Protein AF-A0AA50M9X8-F1 (afdb_monomer)

Secondary structure (DSSP, 8-state):
-BPTT--------TTHHHHHHHT--TTBTTSSTTHHHHHHHHHHHHHHHTTSS-------

Solvent-accessible surface area (backbone atoms only — not comparable to full-atom values): 3805 Å² total; per-residue (Å²): 110,71,48,87,90,67,74,87,64,93,62,83,62,94,51,58,75,56,27,69,78,26,66,27,41,86,58,26,87,39,47,62,39,54,38,68,61,55,53,52,48,52,52,52,50,49,36,41,74,69,63,78,38,89,69,86,77,85,84,123

Nearest PDB structures (foldseek):
  8do1-assembly1_A  TM=8.755E-01  e=4.213E-06  Homo sapiens
  8dnv-assembly1_A  TM=9.154E-01  e=1.335E-05  Homo sapiens
  8do0-assembly1_A  TM=8.629E-01  e=9.311E-06  Homo sapiens
  8dnw-assembly1_A  TM=8.846E-01  e=2.951E-05  Homo sapiens

Radius of gyration: 17.34 Å; Cα contacts (8 Å, |Δi|>4): 35; chains: 1; bounding box: 35×29×50 Å

Sequence (60 aa):
IPLFGIMSSDSADPFYWIRVILASNRGTLMELGISPIVTSGLIMQLLAGAKIIEVGDTAK

Foldseek 3Di:
DFAPPDPPDPDDDPCVVVCVVQVADPRDPRNRRCVVVVVVVVVVCCCCVVVVDPDDDPPD

InterPro domains:
  IPR002208 SecY/SEC61-alpha family [PTHR10906] (1-59)
  IPR019561 Translocon Sec61/SecY, plug domain [PF10559] (1-27)
  IPR023201 SecY domain superfamily [G3DSA:1.10.3370.10] (1-60)
  IPR023201 SecY domain superfamily [SSF103491] (1-56)
  IPR030659 SecY conserved site [PS00755] (28-47)

Mean predicted aligned error: 9.25 Å

pLDDT: mean 79.66, std 11.2, range [45.59, 94.38]

Structure (mmCIF, N/CA/C/O backbone):
data_AF-A0AA50M9X8-F1
#
_entry.id   AF-A0AA50M9X8-F1
#
loop_
_atom_site.group_PDB
_atom_site.id
_atom_site.type_symbol
_atom_site.label_atom_id
_atom_site.label_alt_id
_atom_site.label_comp_id
_atom_site.label_asym_id
_atom_site.label_entity_id
_atom_site.label_seq_id
_atom_site.pdbx_PDB_ins_code
_atom_site.Cartn_x
_atom_site.Cartn_y
_atom_site.Cartn_z
_atom_site.occupancy
_atom_site.B_iso_or_equiv
_atom_site.auth_seq_id
_atom_site.auth_comp_id
_atom_site.auth_asym_id
_atom_site.auth_atom_id
_atom_site.pdbx_PDB_model_num
ATOM 1 N N . ILE A 1 1 ? 19.250 -3.028 -10.200 1.00 73.94 1 ILE A N 1
ATOM 2 C CA . ILE A 1 1 ? 20.010 -4.275 -9.942 1.00 73.94 1 ILE A CA 1
ATOM 3 C C . ILE A 1 1 ? 19.018 -5.420 -9.998 1.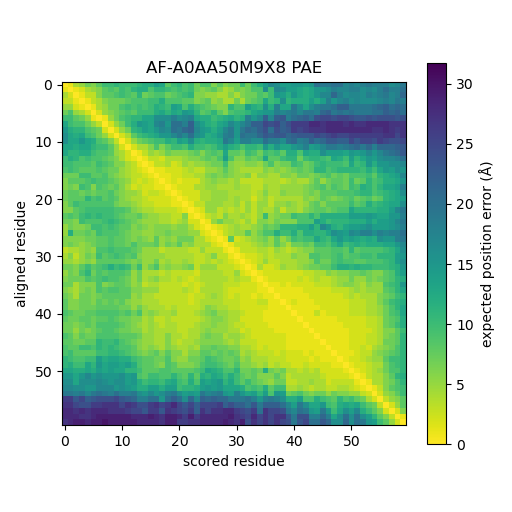00 73.94 1 ILE A C 1
ATOM 5 O O . ILE A 1 1 ? 18.016 -5.329 -9.286 1.00 73.94 1 ILE A O 1
ATOM 9 N N . PRO A 1 2 ? 19.230 -6.408 -10.878 1.00 73.94 2 PRO A N 1
ATOM 10 C CA . PRO A 1 2 ? 18.334 -7.544 -10.973 1.00 73.94 2 PRO A CA 1
ATOM 11 C C . PRO A 1 2 ? 18.397 -8.390 -9.696 1.00 73.94 2 PRO A C 1
ATOM 13 O O . PRO A 1 2 ? 19.467 -8.544 -9.106 1.00 73.94 2 PRO A O 1
ATOM 16 N N . LEU A 1 3 ? 17.252 -8.906 -9.252 1.00 73.38 3 LEU A N 1
ATOM 17 C CA . LEU A 1 3 ? 17.194 -9.908 -8.190 1.00 73.38 3 LEU A CA 1
ATOM 18 C C . LEU A 1 3 ? 17.939 -11.176 -8.652 1.00 73.38 3 LEU A C 1
ATOM 20 O O . LEU A 1 3 ? 18.048 -11.454 -9.844 1.00 73.38 3 LEU A O 1
ATOM 24 N N . PHE A 1 4 ? 18.494 -11.951 -7.729 1.00 78.56 4 PHE A N 1
ATOM 25 C CA . PHE A 1 4 ? 19.147 -13.208 -8.091 1.00 78.56 4 PHE A CA 1
ATOM 26 C C . PHE A 1 4 ? 18.097 -14.288 -8.418 1.00 78.56 4 PHE A C 1
ATOM 28 O O . PHE A 1 4 ? 17.103 -14.406 -7.707 1.00 78.56 4 PHE A O 1
ATOM 35 N N . GLY A 1 5 ? 18.309 -15.085 -9.474 1.00 78.19 5 GLY A N 1
ATOM 36 C CA . GLY A 1 5 ? 17.456 -16.241 -9.816 1.00 78.19 5 GLY A CA 1
ATOM 37 C C . GLY A 1 5 ? 16.238 -15.959 -10.710 1.00 78.19 5 GLY A C 1
ATOM 38 O O . GLY A 1 5 ? 15.532 -16.886 -11.095 1.00 78.19 5 GLY A O 1
ATOM 39 N N . ILE A 1 6 ? 16.003 -14.706 -11.095 1.00 72.31 6 ILE A N 1
ATOM 40 C CA . ILE A 1 6 ? 14.992 -14.339 -12.098 1.00 72.31 6 ILE A CA 1
ATOM 41 C C . ILE A 1 6 ? 15.532 -14.592 -13.509 1.00 72.31 6 ILE A C 1
ATOM 43 O O . ILE A 1 6 ? 16.330 -13.824 -14.043 1.00 72.31 6 ILE A O 1
ATOM 47 N N . MET A 1 7 ? 15.063 -15.664 -14.142 1.00 64.44 7 MET A N 1
ATOM 48 C CA . MET A 1 7 ? 15.119 -15.782 -15.597 1.00 64.44 7 MET A CA 1
ATOM 49 C C . MET A 1 7 ? 14.077 -14.814 -16.153 1.00 64.44 7 MET A C 1
ATOM 51 O O . MET A 1 7 ? 12.886 -15.009 -15.902 1.00 64.44 7 MET A O 1
ATOM 55 N N . SER A 1 8 ? 14.516 -13.752 -16.840 1.00 62.16 8 SER A N 1
ATOM 56 C CA . SER A 1 8 ? 13.640 -12.787 -17.514 1.00 62.16 8 SER A CA 1
ATOM 57 C C . SER A 1 8 ? 12.673 -13.540 -18.420 1.00 62.16 8 SER A C 1
ATOM 59 O O . SER A 1 8 ? 13.004 -13.923 -19.536 1.00 62.16 8 SER A O 1
ATOM 61 N N . SER A 1 9 ? 11.491 -13.834 -17.894 1.00 58.09 9 SER A N 1
ATOM 62 C CA . SER A 1 9 ? 10.437 -14.480 -18.650 1.00 58.09 9 SER A CA 1
ATOM 63 C C . SER A 1 9 ? 9.769 -13.363 -19.430 1.00 58.09 9 SER A C 1
ATOM 65 O O . SER A 1 9 ? 9.150 -12.497 -18.807 1.00 58.09 9 SER A O 1
ATOM 67 N N . ASP A 1 10 ? 9.864 -13.402 -20.762 1.00 59.31 10 ASP A N 1
ATOM 68 C CA . ASP A 1 10 ? 9.156 -12.554 -21.750 1.00 59.31 10 ASP A CA 1
ATOM 69 C C . ASP A 1 10 ? 7.612 -12.696 -21.677 1.00 59.31 10 ASP A C 1
ATOM 71 O O . ASP A 1 10 ? 6.865 -12.523 -22.636 1.00 59.31 10 ASP A O 1
ATOM 75 N N . SER A 1 11 ? 7.103 -13.045 -20.500 1.00 66.19 11 SER A N 1
ATOM 76 C CA . SER A 1 11 ? 5.699 -13.045 -20.138 1.00 66.19 11 SER A CA 1
ATOM 77 C C . SER A 1 11 ? 5.204 -11.609 -19.990 1.00 66.19 11 SER A C 1
ATOM 79 O O . SER A 1 11 ? 5.764 -10.838 -19.202 1.00 66.19 11 SER A O 1
ATOM 81 N N . ALA A 1 12 ? 4.124 -11.284 -20.702 1.00 68.88 12 ALA A N 1
ATOM 82 C CA . ALA A 1 12 ? 3.388 -10.039 -20.524 1.00 68.88 12 ALA A CA 1
ATOM 83 C C . ALA A 1 12 ? 3.098 -9.816 -19.033 1.00 68.88 12 ALA A C 1
ATOM 85 O O . ALA A 1 12 ? 2.579 -10.705 -18.359 1.00 68.88 12 ALA A O 1
ATOM 86 N N . ASP A 1 13 ? 3.487 -8.651 -18.515 1.00 74.50 13 ASP A N 1
ATOM 87 C CA . ASP A 1 13 ? 3.310 -8.303 -17.112 1.00 74.50 13 ASP A CA 1
ATOM 88 C C . ASP A 1 13 ? 1.847 -7.906 -16.851 1.00 74.50 13 ASP A C 1
ATOM 90 O O . ASP A 1 13 ? 1.431 -6.832 -17.299 1.00 74.50 13 ASP A O 1
ATOM 94 N N . PRO A 1 14 ? 1.054 -8.716 -16.122 1.00 77.00 14 PRO A N 1
ATOM 95 C CA . PRO A 1 14 ? -0.349 -8.398 -15.853 1.00 77.00 14 PRO A CA 1
ATOM 96 C C . PRO A 1 14 ? -0.517 -7.106 -15.043 1.00 77.00 14 PRO A C 1
ATOM 98 O O . PRO A 1 14 ? -1.593 -6.515 -15.030 1.00 77.00 14 PRO A O 1
ATOM 101 N N . PHE A 1 15 ? 0.546 -6.650 -14.375 1.00 80.00 15 PHE A N 1
ATOM 102 C CA . PHE A 1 15 ? 0.544 -5.472 -13.521 1.00 80.00 15 PHE A CA 1
ATOM 103 C C . PHE A 1 15 ? 1.147 -4.241 -14.192 1.00 80.00 15 PHE A C 1
ATOM 105 O O . PHE A 1 15 ? 1.352 -3.247 -13.505 1.00 80.00 15 PHE A O 1
ATOM 112 N N . TYR A 1 16 ? 1.402 -4.261 -15.505 1.00 79.62 16 TYR A N 1
ATOM 113 C CA . TYR A 1 16 ? 2.078 -3.177 -16.229 1.00 79.62 16 TYR A CA 1
ATOM 114 C C . TYR A 1 16 ? 1.588 -1.767 -15.844 1.00 79.62 16 TYR A C 1
ATOM 116 O O . TYR A 1 16 ? 2.384 -0.917 -15.448 1.00 79.62 16 TYR A O 1
ATOM 124 N N . TRP A 1 17 ? 0.271 -1.539 -15.858 1.00 82.69 17 TRP A N 1
ATOM 125 C CA . TRP A 1 17 ? -0.325 -0.252 -15.478 1.00 82.69 17 TRP A CA 1
ATOM 126 C C . TRP A 1 17 ? -0.185 0.070 -13.987 1.00 82.69 17 TRP A C 1
ATOM 128 O O . TRP A 1 17 ? 0.100 1.203 -13.607 1.00 82.69 17 TRP A O 1
ATOM 138 N N . ILE A 1 18 ? -0.344 -0.940 -13.135 1.00 80.88 18 ILE A N 1
A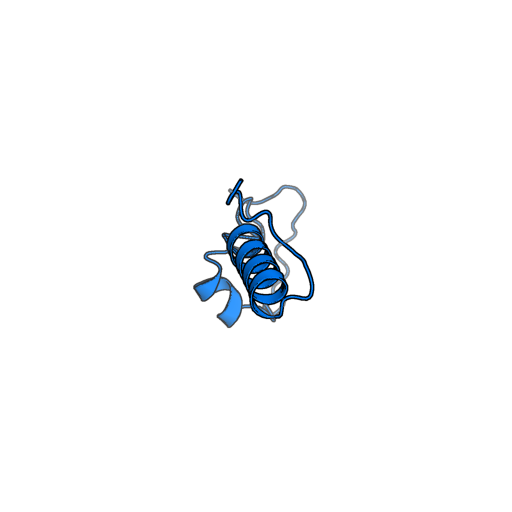TOM 139 C CA . ILE A 1 18 ? -0.200 -0.818 -11.684 1.00 80.88 18 ILE A CA 1
ATOM 140 C C . ILE A 1 18 ? 1.252 -0.495 -11.298 1.00 80.88 18 ILE A C 1
ATOM 142 O O . ILE A 1 18 ? 1.482 0.294 -10.384 1.00 80.88 18 ILE A O 1
ATOM 146 N N . ARG A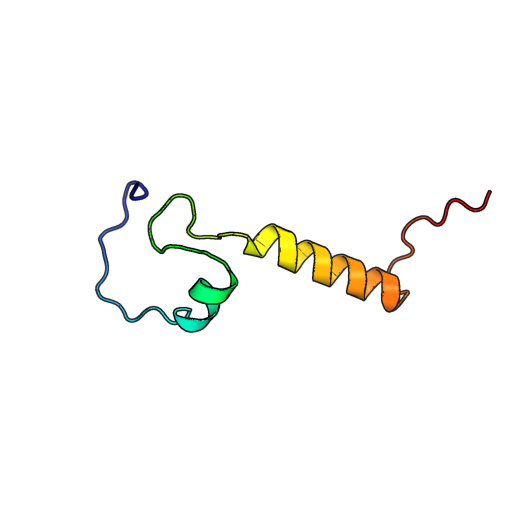 1 19 ? 2.246 -1.019 -12.024 1.00 82.12 19 ARG A N 1
ATOM 147 C CA . ARG A 1 19 ? 3.666 -0.760 -11.752 1.00 82.12 19 ARG A CA 1
ATOM 148 C C . ARG A 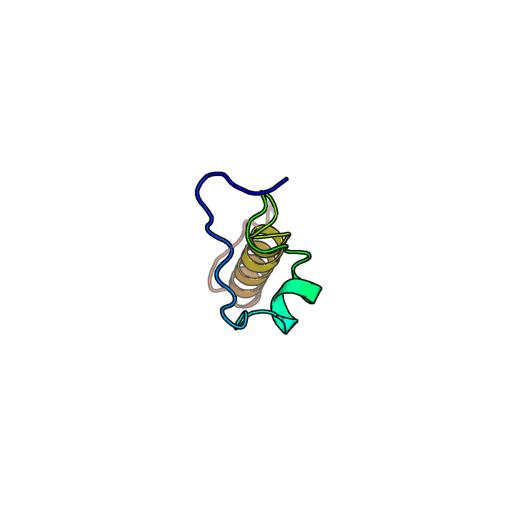1 19 ? 4.052 0.707 -11.894 1.00 82.12 19 ARG A C 1
ATOM 150 O O . ARG A 1 19 ? 4.905 1.157 -11.131 1.00 82.12 19 ARG A O 1
ATOM 157 N N . VAL A 1 20 ? 3.413 1.440 -12.812 1.00 80.50 20 VAL A N 1
ATOM 158 C CA . VAL A 1 20 ? 3.616 2.890 -12.987 1.00 80.50 20 VAL A CA 1
ATOM 159 C C . VAL A 1 20 ? 3.204 3.649 -11.726 1.00 80.50 20 VAL A C 1
ATOM 161 O O . VAL A 1 20 ? 3.935 4.519 -11.264 1.00 80.50 20 VAL A O 1
ATOM 164 N N . ILE A 1 21 ? 2.070 3.280 -11.130 1.00 81.69 21 ILE A N 1
ATOM 165 C CA . ILE A 1 21 ? 1.542 3.919 -9.917 1.00 81.69 21 ILE A CA 1
ATOM 166 C C . ILE A 1 21 ? 2.372 3.525 -8.688 1.00 81.69 21 ILE A C 1
ATOM 168 O O . ILE A 1 21 ? 2.638 4.347 -7.816 1.00 81.69 21 ILE A O 1
ATOM 172 N N . LEU A 1 22 ? 2.805 2.264 -8.621 1.00 81.56 22 LEU A N 1
ATOM 173 C CA . LEU A 1 22 ? 3.547 1.721 -7.484 1.00 81.56 22 LEU A CA 1
ATOM 174 C C . LEU A 1 22 ? 5.056 1.995 -7.539 1.00 81.56 22 LEU A C 1
ATOM 176 O O . LEU A 1 22 ? 5.765 1.606 -6.610 1.00 81.56 22 LEU A O 1
ATOM 180 N N . ALA A 1 23 ? 5.550 2.637 -8.603 1.00 81.69 23 ALA A N 1
ATOM 181 C CA . ALA A 1 23 ? 6.974 2.854 -8.869 1.00 81.69 23 ALA A CA 1
ATOM 182 C C . ALA A 1 23 ? 7.807 1.559 -8.762 1.00 81.69 23 ALA A C 1
ATOM 184 O O . ALA A 1 23 ? 8.910 1.546 -8.210 1.00 81.69 23 ALA A O 1
ATOM 185 N N . SER A 1 24 ? 7.250 0.446 -9.249 1.00 80.00 24 SER A N 1
ATOM 186 C CA . SER A 1 24 ? 7.841 -0.885 -9.088 1.00 80.00 24 SER A CA 1
ATOM 187 C C . SER A 1 24 ? 8.478 -1.394 -10.379 1.00 80.00 24 SER A C 1
ATOM 189 O O . SER A 1 24 ? 7.887 -1.250 -11.448 1.00 80.00 24 SER A O 1
ATOM 191 N N . ASN A 1 25 ? 9.625 -2.067 -10.282 1.00 78.69 25 ASN A N 1
ATOM 192 C CA . ASN A 1 25 ? 10.317 -2.649 -11.436 1.00 78.69 25 ASN A CA 1
ATOM 193 C C . ASN A 1 25 ? 10.446 -4.168 -11.271 1.00 78.69 25 ASN A C 1
ATOM 195 O O . ASN A 1 25 ? 11.058 -4.625 -10.299 1.00 78.69 25 ASN A O 1
ATOM 199 N N . ARG A 1 26 ? 9.893 -4.940 -12.221 1.00 75.12 26 ARG A N 1
ATOM 200 C CA . ARG A 1 26 ? 9.928 -6.412 -12.207 1.00 75.12 26 ARG A CA 1
ATOM 201 C C . ARG A 1 26 ? 11.367 -6.908 -12.164 1.00 75.12 26 ARG A C 1
ATOM 203 O O . ARG A 1 26 ? 12.212 -6.440 -12.924 1.00 75.12 26 AR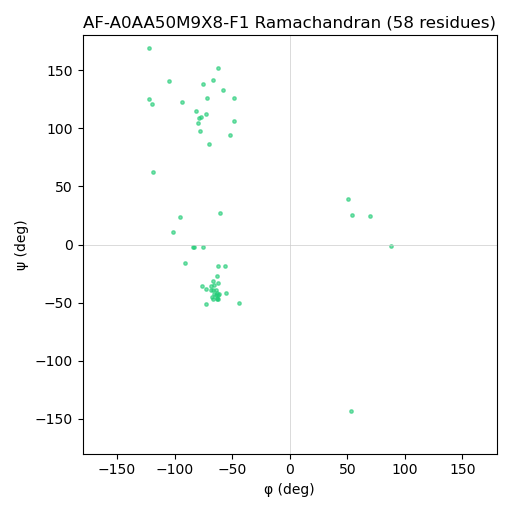G A O 1
ATOM 210 N N . GLY A 1 27 ? 11.628 -7.864 -11.279 1.00 73.12 27 GLY A N 1
ATOM 211 C CA . GLY A 1 27 ? 12.941 -8.472 -11.175 1.00 73.12 27 GLY A CA 1
ATOM 212 C C . GLY A 1 27 ? 14.015 -7.542 -10.613 1.00 73.12 27 GLY A C 1
ATOM 213 O O . GLY A 1 27 ? 15.194 -7.741 -10.868 1.00 73.12 27 GLY A O 1
ATOM 214 N N . THR A 1 28 ? 13.649 -6.522 -9.843 1.00 80.81 28 THR A N 1
ATOM 215 C CA . THR A 1 28 ? 14.605 -5.717 -9.072 1.00 80.81 28 THR A CA 1
ATOM 216 C C . THR A 1 28 ? 14.243 -5.768 -7.595 1.00 80.81 28 THR A C 1
ATOM 218 O O . THR A 1 28 ? 13.138 -6.162 -7.235 1.00 80.81 28 THR A O 1
ATOM 221 N N . LEU A 1 29 ? 15.128 -5.286 -6.722 1.00 76.94 29 LEU A N 1
ATOM 222 C CA . LEU A 1 29 ? 14.796 -5.089 -5.303 1.00 76.94 29 LEU A CA 1
ATOM 223 C C . LEU A 1 29 ? 13.569 -4.174 -5.086 1.00 76.94 29 LEU A C 1
ATOM 225 O O . LEU A 1 29 ? 12.966 -4.207 -4.020 1.00 76.94 29 LEU A O 1
ATOM 229 N N . MET A 1 30 ? 13.177 -3.381 -6.091 1.00 84.31 30 MET A N 1
ATOM 230 C CA . MET A 1 30 ? 12.002 -2.503 -6.066 1.00 84.31 30 MET A CA 1
ATOM 231 C C . MET A 1 30 ? 10.761 -3.150 -6.700 1.00 84.31 30 MET A C 1
ATOM 233 O O . MET A 1 30 ? 9.869 -2.446 -7.161 1.00 84.31 30 MET A O 1
ATOM 237 N N . GLU A 1 31 ? 10.672 -4.478 -6.759 1.00 82.12 31 GLU A N 1
ATOM 238 C CA . GLU A 1 31 ? 9.540 -5.169 -7.393 1.00 82.12 31 GLU A CA 1
ATOM 239 C C . GLU A 1 31 ? 8.190 -4.913 -6.707 1.00 82.12 31 GLU A C 1
ATOM 241 O O . GLU A 1 31 ? 7.159 -4.918 -7.377 1.00 82.12 31 GLU A O 1
ATOM 246 N N . LEU A 1 32 ? 8.195 -4.624 -5.404 1.00 79.81 32 LEU A N 1
ATOM 247 C CA . LEU A 1 32 ? 6.998 -4.233 -4.652 1.00 79.81 32 LEU A CA 1
ATOM 248 C C . LEU A 1 32 ? 6.776 -2.709 -4.626 1.00 79.81 32 LEU A C 1
ATOM 250 O O . LEU A 1 32 ? 5.672 -2.256 -4.322 1.00 79.81 32 LEU A O 1
ATOM 254 N N . GLY A 1 33 ? 7.794 -1.912 -4.968 1.00 86.19 33 GLY A N 1
ATOM 255 C CA . GLY A 1 33 ? 7.724 -0.450 -4.983 1.00 86.19 33 GLY A CA 1
ATOM 256 C C . GLY A 1 33 ? 7.228 0.162 -3.665 1.00 86.19 33 GLY A C 1
ATOM 257 O O . GLY A 1 33 ? 7.513 -0.345 -2.581 1.00 86.19 33 GLY A O 1
ATOM 258 N N . ILE A 1 34 ? 6.451 1.246 -3.760 1.00 90.12 34 ILE A N 1
ATOM 259 C CA . ILE A 1 34 ? 5.824 1.915 -2.600 1.00 90.12 34 ILE A CA 1
ATOM 260 C C . ILE A 1 34 ? 4.509 1.259 -2.156 1.00 90.12 34 ILE A C 1
ATOM 262 O O . ILE A 1 34 ? 3.888 1.698 -1.184 1.00 90.12 34 ILE A O 1
ATOM 266 N N . SER A 1 35 ? 4.070 0.216 -2.865 1.00 88.44 35 SER A N 1
ATOM 267 C CA . SER A 1 35 ? 2.760 -0.404 -2.663 1.00 88.44 35 SER A CA 1
ATOM 268 C C . SER A 1 35 ? 2.491 -0.868 -1.234 1.00 88.44 35 SER A C 1
ATOM 270 O O . SER A 1 35 ? 1.413 -0.551 -0.736 1.00 88.44 35 SER A O 1
ATOM 272 N N . PRO A 1 36 ? 3.437 -1.486 -0.494 1.00 89.19 36 PRO A N 1
ATOM 273 C CA . PRO A 1 36 ? 3.128 -1.964 0.850 1.00 89.19 36 PRO A CA 1
ATOM 274 C C . PRO A 1 36 ? 2.852 -0.814 1.824 1.00 89.19 36 PRO A C 1
ATOM 276 O O . PRO A 1 36 ? 2.028 -0.959 2.724 1.00 89.19 36 PRO A O 1
ATOM 279 N N . ILE A 1 37 ? 3.493 0.342 1.625 1.00 9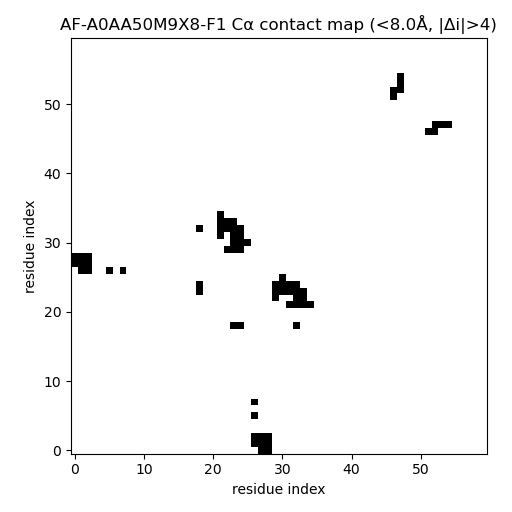3.00 37 ILE A N 1
ATOM 280 C CA . ILE A 1 37 ? 3.325 1.525 2.477 1.00 93.00 37 ILE A CA 1
ATOM 281 C C . ILE A 1 37 ? 1.961 2.165 2.208 1.00 93.00 37 ILE A C 1
ATOM 283 O O . ILE A 1 37 ? 1.177 2.385 3.130 1.00 93.00 37 ILE A O 1
ATOM 287 N N . VAL A 1 38 ? 1.660 2.425 0.935 1.00 92.12 38 VAL A N 1
ATOM 288 C CA . VAL A 1 38 ? 0.419 3.099 0.533 1.00 92.12 38 VAL A CA 1
ATOM 289 C C . VAL A 1 38 ? -0.796 2.215 0.810 1.00 92.12 38 VAL A C 1
ATOM 291 O O . VAL A 1 38 ? -1.772 2.683 1.389 1.00 92.12 38 VAL A O 1
ATOM 294 N N . THR A 1 39 ?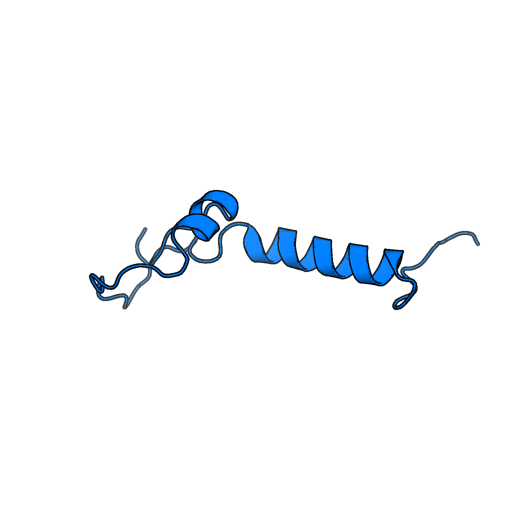 -0.734 0.926 0.466 1.00 90.69 39 THR A N 1
ATOM 295 C CA . THR A 1 39 ? -1.849 -0.006 0.673 1.00 90.69 39 THR A CA 1
ATOM 296 C C . THR A 1 39 ? -2.129 -0.233 2.156 1.00 90.69 39 THR A C 1
ATOM 298 O O . THR A 1 39 ? -3.290 -0.184 2.556 1.00 90.69 39 THR A O 1
ATOM 301 N N . SER A 1 40 ? -1.100 -0.404 2.994 1.00 92.75 40 SER A N 1
ATOM 302 C CA . SER A 1 40 ? -1.307 -0.552 4.444 1.00 92.75 40 SER A CA 1
ATOM 303 C C . SER A 1 40 ? -1.898 0.718 5.063 1.00 92.75 40 SER A C 1
ATOM 305 O O . SER A 1 40 ? -2.794 0.633 5.900 1.00 92.75 40 SER A O 1
ATOM 307 N N . GLY A 1 41 ? -1.454 1.898 4.612 1.00 92.81 41 GLY A N 1
ATOM 308 C CA . GLY A 1 41 ? -2.007 3.181 5.045 1.00 92.81 41 GLY A CA 1
ATOM 309 C C . GLY A 1 41 ? -3.478 3.353 4.667 1.00 92.81 41 GLY A C 1
ATOM 310 O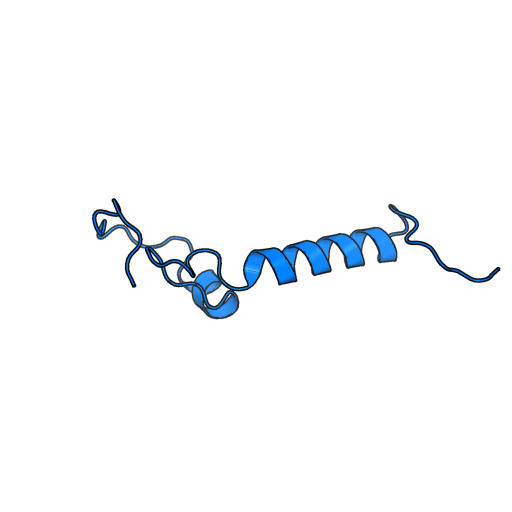 O . GLY A 1 41 ? -4.286 3.705 5.522 1.00 92.81 41 GLY A O 1
ATOM 311 N N . LEU A 1 42 ? -3.844 3.040 3.421 1.00 94.06 42 LEU A N 1
ATOM 312 C CA . LEU A 1 42 ? -5.230 3.107 2.947 1.00 94.06 42 LEU A CA 1
ATOM 313 C C . LEU A 1 42 ? -6.147 2.154 3.716 1.00 94.06 42 LEU A C 1
ATOM 315 O O . LEU A 1 42 ? -7.245 2.545 4.104 1.00 94.06 42 LEU A O 1
ATOM 319 N N . ILE A 1 43 ? -5.695 0.923 3.976 1.00 94.38 43 ILE A N 1
ATOM 320 C CA . ILE A 1 43 ? -6.458 -0.048 4.770 1.00 94.38 43 ILE A CA 1
ATOM 321 C C . ILE A 1 43 ? -6.656 0.476 6.195 1.00 94.38 43 ILE A C 1
ATOM 323 O O . ILE A 1 43 ? -7.778 0.470 6.694 1.00 94.38 43 ILE A O 1
ATOM 327 N N . MET A 1 44 ? -5.599 0.976 6.839 1.00 93.31 44 MET A N 1
ATOM 328 C CA . MET A 1 44 ? -5.688 1.485 8.209 1.00 93.31 44 MET A CA 1
ATOM 329 C C . MET A 1 44 ? -6.605 2.710 8.309 1.00 93.31 44 MET A C 1
ATOM 331 O O . MET A 1 44 ? -7.448 2.780 9.200 1.00 93.31 44 MET A O 1
ATOM 335 N N . GLN A 1 45 ? -6.497 3.647 7.364 1.00 91.50 45 GLN A N 1
ATOM 336 C CA . GLN A 1 45 ? -7.375 4.817 7.283 1.00 91.50 45 GLN A CA 1
ATOM 337 C C . GLN A 1 45 ? -8.833 4.423 7.045 1.00 91.50 45 GLN A C 1
ATOM 339 O O . GLN A 1 45 ? -9.726 4.989 7.672 1.00 91.50 45 GLN A O 1
ATOM 344 N N . LEU A 1 46 ? -9.083 3.440 6.176 1.00 94.00 46 LEU A N 1
ATOM 345 C CA . LEU A 1 46 ? -10.426 2.934 5.916 1.00 94.00 46 LEU A CA 1
ATOM 346 C C . LEU A 1 46 ? -11.032 2.297 7.171 1.00 94.00 46 LEU A C 1
ATOM 348 O O . LEU A 1 46 ? -12.175 2.584 7.507 1.00 94.00 46 LEU A O 1
ATOM 352 N N . LEU A 1 47 ? -10.272 1.459 7.879 1.00 90.88 47 LEU A N 1
ATOM 353 C CA . LEU A 1 47 ? -10.739 0.772 9.086 1.00 90.88 47 LEU A CA 1
ATOM 354 C C . LEU A 1 47 ? -11.000 1.744 10.245 1.00 90.88 47 LEU A C 1
ATOM 356 O O . LEU A 1 47 ? -12.005 1.592 10.945 1.00 90.88 47 LEU A O 1
ATOM 360 N N . ALA A 1 48 ? -10.146 2.760 10.399 1.00 89.19 48 ALA A N 1
ATOM 361 C CA . ALA A 1 48 ? -10.332 3.842 11.362 1.00 89.19 48 ALA A CA 1
ATOM 362 C C . ALA A 1 48 ? -11.544 4.724 11.007 1.00 89.19 48 ALA A C 1
ATOM 364 O O . ALA A 1 48 ? -12.397 4.991 11.850 1.00 89.19 48 ALA A O 1
ATOM 365 N N . GLY A 1 49 ? -11.672 5.134 9.740 1.00 88.44 49 GLY A N 1
ATOM 366 C CA . GLY A 1 49 ? -12.769 5.984 9.262 1.00 88.44 49 GLY A CA 1
ATOM 367 C C . GLY A 1 49 ? -14.131 5.285 9.270 1.00 88.44 49 GLY A C 1
ATOM 368 O O . GLY A 1 49 ? -15.143 5.902 9.600 1.00 88.44 49 GLY A O 1
ATOM 369 N N . ALA A 1 50 ? -14.162 3.982 8.979 1.00 93.12 50 ALA A N 1
ATOM 370 C CA . ALA A 1 50 ? -15.359 3.149 9.077 1.00 93.12 50 ALA A CA 1
ATOM 371 C C . ALA A 1 50 ? -15.733 2.794 10.528 1.00 93.12 50 ALA A C 1
ATOM 373 O O . ALA A 1 50 ? -16.742 2.124 10.742 1.00 93.12 50 ALA A O 1
ATOM 374 N N . LYS A 1 51 ? -14.932 3.224 11.519 1.00 86.12 51 LYS A N 1
ATOM 375 C CA . LYS A 1 51 ? -15.088 2.910 12.951 1.00 86.12 51 LYS A CA 1
ATOM 376 C C . LYS A 1 51 ? -15.160 1.407 13.247 1.00 86.12 51 LYS A C 1
ATOM 378 O O . LYS A 1 51 ? -15.739 0.995 14.247 1.00 86.12 51 LYS A O 1
ATOM 383 N N . ILE A 1 52 ? -14.576 0.589 12.370 1.00 91.19 52 ILE A N 1
ATOM 384 C CA . ILE A 1 52 ? -14.438 -0.859 12.574 1.00 91.19 52 ILE A CA 1
ATOM 385 C C . ILE A 1 52 ? -13.317 -1.117 13.583 1.00 91.19 52 ILE A C 1
ATOM 387 O O . ILE A 1 52 ? -13.406 -2.037 14.390 1.00 91.19 52 ILE A O 1
ATOM 391 N N . ILE A 1 53 ? -12.271 -0.287 13.541 1.00 86.56 53 ILE A N 1
ATOM 392 C CA . ILE A 1 53 ? -11.155 -0.312 14.483 1.00 86.56 53 ILE A CA 1
ATOM 393 C C . ILE A 1 53 ? -11.053 1.059 15.141 1.00 86.56 53 ILE A C 1
ATOM 395 O O . ILE A 1 53 ? -10.933 2.076 14.458 1.00 86.56 53 ILE A O 1
ATOM 399 N N . GLU A 1 54 ? -11.078 1.075 16.471 1.00 82.25 54 GLU A N 1
ATOM 400 C CA . GLU A 1 54 ? -10.796 2.271 17.255 1.00 82.25 54 GLU A CA 1
ATOM 401 C C . GLU A 1 54 ? -9.280 2.470 17.308 1.00 82.25 54 GLU A C 1
ATOM 403 O O . GLU A 1 54 ? -8.537 1.692 17.910 1.00 82.25 54 GLU A O 1
ATOM 408 N N . VAL A 1 55 ? -8.810 3.489 16.598 1.00 77.19 55 VAL A N 1
ATOM 409 C CA . VAL A 1 55 ? -7.410 3.908 16.620 1.00 77.19 55 VAL A CA 1
ATOM 410 C C . VAL A 1 55 ? -7.320 5.004 17.666 1.00 77.19 55 VAL A C 1
ATOM 412 O O . VAL A 1 55 ? -8.085 5.958 17.592 1.00 77.19 55 VAL A O 1
ATOM 415 N N . GLY A 1 56 ? -6.456 4.820 18.667 1.00 68.88 56 GLY A N 1
ATOM 416 C CA . GLY A 1 56 ? -6.482 5.589 19.911 1.00 68.88 56 GLY A CA 1
ATOM 417 C C . GLY A 1 56 ? -6.576 7.102 19.711 1.00 68.88 56 GLY A C 1
ATOM 418 O O . GLY A 1 56 ? -5.584 7.750 19.386 1.00 68.88 56 GLY A O 1
ATOM 419 N N . ASP A 1 57 ? -7.756 7.653 19.984 1.00 64.38 57 ASP A N 1
ATOM 420 C CA . ASP A 1 57 ? -7.930 9.061 20.307 1.00 64.38 57 ASP A CA 1
ATOM 421 C C . ASP A 1 57 ? -7.486 9.232 21.766 1.00 64.38 57 ASP A C 1
ATOM 423 O O . ASP A 1 57 ? -8.233 8.956 22.710 1.00 64.38 57 ASP A O 1
ATOM 427 N N . THR A 1 58 ? -6.244 9.674 21.986 1.00 54.69 58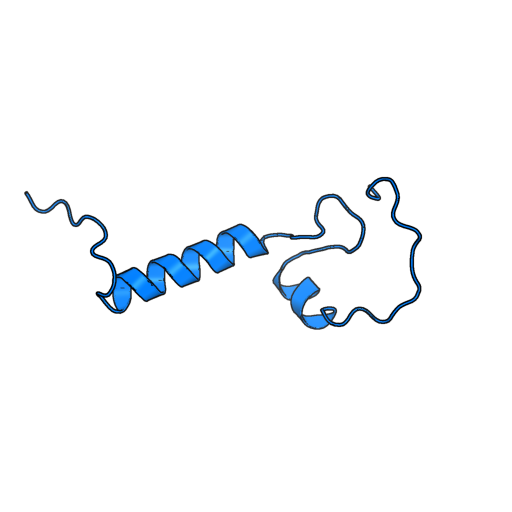 THR A N 1
ATOM 428 C CA . THR A 1 58 ? -5.892 10.289 23.271 1.00 54.69 58 THR A CA 1
ATOM 429 C C . THR A 1 58 ? -6.589 11.645 23.335 1.00 54.69 58 THR A C 1
ATOM 431 O O . THR A 1 58 ? -6.039 12.685 22.987 1.00 54.69 58 THR A O 1
ATOM 434 N N . ALA A 1 59 ? -7.830 11.607 23.807 1.00 55.81 59 ALA A N 1
ATOM 435 C CA . ALA A 1 59 ? -8.465 12.697 24.527 1.00 55.81 59 ALA A CA 1
ATOM 436 C C . ALA A 1 59 ? -8.830 12.199 25.934 1.00 55.81 59 ALA A C 1
ATOM 438 O O . ALA A 1 59 ? -10.002 12.112 26.299 1.00 55.81 59 ALA A O 1
ATOM 439 N N . LYS A 1 60 ? -7.801 11.831 26.707 1.00 45.59 60 LYS A N 1
ATOM 440 C CA . LYS A 1 60 ? -7.774 11.876 28.173 1.00 45.59 60 LYS A CA 1
ATOM 441 C C . LYS A 1 60 ? -6.375 12.251 28.632 1.00 45.59 60 LYS A C 1
ATOM 443 O O . LYS A 1 60 ? -5.420 11.660 28.083 1.00 45.59 60 LYS A O 1
#

Organism: NCBI:txid2839525